Protein AF-A0A2H0A0B7-F1 (afdb_monomer_lite)

Structure (mmCIF, N/CA/C/O backbone):
data_AF-A0A2H0A0B7-F1
#
_entry.id   AF-A0A2H0A0B7-F1
#
loop_
_atom_site.group_PDB
_atom_site.id
_atom_site.type_symbol
_atom_site.label_atom_id
_atom_site.label_alt_id
_atom_site.label_comp_id
_atom_site.label_asym_id
_atom_site.label_entity_id
_atom_site.label_seq_id
_atom_site.pdbx_PDB_ins_code
_atom_site.Cartn_x
_atom_site.Cartn_y
_atom_site.Cartn_z
_atom_site.occupancy
_atom_site.B_iso_or_equiv
_atom_site.auth_seq_id
_atom_site.auth_comp_id
_atom_site.auth_asym_id
_atom_site.auth_atom_id
_atom_site.pdbx_PDB_model_num
ATOM 1 N N . MET A 1 1 ? -9.896 14.743 -15.923 1.00 32.69 1 MET A N 1
ATOM 2 C CA . MET A 1 1 ? -10.606 13.521 -16.354 1.00 32.69 1 MET A CA 1
ATOM 3 C C . MET A 1 1 ? -9.892 12.338 -15.720 1.00 32.69 1 MET A C 1
ATOM 5 O O . MET A 1 1 ? -8.810 11.994 -16.168 1.00 32.69 1 MET A O 1
ATOM 9 N N . VAL A 1 2 ? -10.407 11.802 -14.613 1.00 35.50 2 VAL A N 1
ATOM 10 C CA . VAL A 1 2 ? -9.835 10.603 -13.978 1.00 35.50 2 VAL A CA 1
ATOM 11 C C . VAL A 1 2 ? -10.457 9.390 -14.656 1.00 35.50 2 VAL A C 1
ATOM 13 O O . VAL A 1 2 ? -11.633 9.098 -14.469 1.00 35.50 2 VAL A O 1
ATOM 16 N N . THR A 1 3 ? -9.687 8.739 -15.523 1.00 40.06 3 THR A N 1
ATOM 17 C CA . THR A 1 3 ? -10.040 7.463 -16.145 1.00 40.06 3 THR A CA 1
ATOM 18 C C . THR A 1 3 ? -10.266 6.422 -15.056 1.00 40.06 3 THR A C 1
ATOM 20 O O . THR A 1 3 ? -9.326 6.021 -14.372 1.00 40.06 3 THR A O 1
ATOM 23 N N . GLN A 1 4 ? -11.513 5.978 -14.905 1.00 42.06 4 GLN A N 1
ATOM 24 C CA . GLN A 1 4 ? -11.879 4.809 -14.115 1.00 42.06 4 GLN A CA 1
ATOM 25 C C . GLN A 1 4 ? -11.376 3.565 -14.859 1.00 42.06 4 GLN A C 1
ATOM 27 O O . GLN A 1 4 ? -12.110 2.907 -15.592 1.00 42.06 4 GLN A O 1
ATOM 32 N N . ALA A 1 5 ? -10.075 3.304 -14.746 1.00 43.97 5 ALA A N 1
ATOM 33 C CA . ALA A 1 5 ? -9.467 2.088 -15.247 1.00 43.97 5 ALA A CA 1
ATOM 34 C C . ALA A 1 5 ? -9.954 0.933 -14.369 1.00 43.97 5 ALA A C 1
ATOM 36 O O . ALA A 1 5 ? -9.848 0.994 -13.143 1.00 43.97 5 ALA A O 1
ATOM 37 N N . ASN A 1 6 ? -10.493 -0.114 -15.000 1.00 49.91 6 ASN A N 1
ATOM 38 C CA . ASN A 1 6 ? -10.578 -1.444 -14.400 1.00 49.91 6 ASN A CA 1
ATOM 39 C C . ASN A 1 6 ? -9.260 -1.673 -13.644 1.00 49.91 6 ASN A C 1
ATOM 41 O O . ASN A 1 6 ? -8.228 -1.458 -14.289 1.00 49.91 6 ASN A O 1
ATOM 45 N N . PRO A 1 7 ? -9.245 -1.962 -12.326 1.00 56.09 7 PRO A N 1
ATOM 46 C CA . PRO A 1 7 ? -8.002 -1.989 -11.576 1.00 56.09 7 PRO A CA 1
ATOM 47 C C . PRO A 1 7 ? -7.132 -3.069 -12.200 1.00 56.09 7 PRO A C 1
ATOM 49 O O . PRO A 1 7 ? -7.338 -4.267 -12.007 1.00 56.09 7 PRO A O 1
ATOM 52 N N . GLY A 1 8 ? -6.201 -2.625 -13.040 1.00 66.62 8 GLY A N 1
ATOM 53 C CA . GLY A 1 8 ? -5.173 -3.475 -13.576 1.00 66.62 8 GLY A CA 1
ATOM 54 C C . GLY A 1 8 ? -4.372 -4.016 -12.405 1.00 66.62 8 GLY A C 1
ATOM 55 O O . GLY A 1 8 ? -4.541 -3.644 -11.244 1.00 66.62 8 GLY A O 1
ATOM 56 N N . TRP A 1 9 ? -3.428 -4.879 -12.710 1.00 81.69 9 TRP A N 1
ATOM 57 C CA . TRP A 1 9 ? -2.579 -5.466 -11.684 1.00 81.69 9 TRP A CA 1
ATOM 58 C C . TRP A 1 9 ? -1.650 -4.458 -11.015 1.00 81.69 9 TRP A C 1
ATOM 60 O O . TRP A 1 9 ? -0.943 -4.807 -10.085 1.00 81.69 9 TRP A O 1
ATOM 70 N N . VAL A 1 10 ? -1.655 -3.206 -11.471 1.00 86.31 10 VAL A N 1
ATOM 71 C CA . VAL A 1 10 ? -0.978 -2.083 -10.838 1.00 86.31 10 VAL A CA 1
ATOM 72 C C . VAL A 1 10 ? 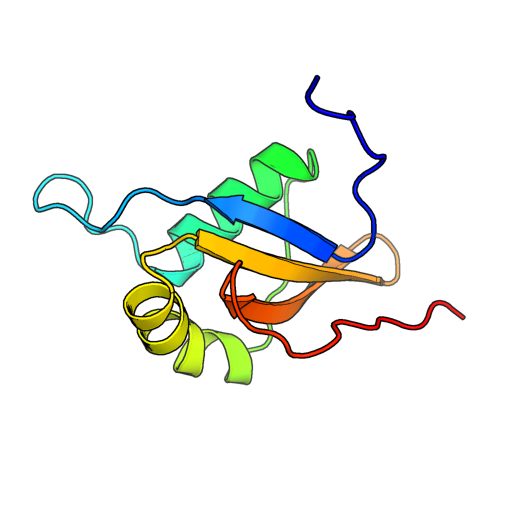-2.040 -1.110 -10.335 1.00 86.31 10 VAL A C 1
ATOM 74 O O . VAL A 1 10 ? -2.709 -0.441 -11.121 1.00 86.31 10 VAL A O 1
ATOM 77 N N . VAL A 1 11 ? -2.187 -1.036 -9.016 1.00 87.00 11 VAL A N 1
ATOM 78 C CA . VAL A 1 11 ? -3.181 -0.218 -8.324 1.00 87.00 11 VAL A CA 1
ATOM 79 C C . VAL A 1 11 ? -2.481 0.983 -7.686 1.00 87.00 11 VAL A C 1
ATOM 81 O O . VAL A 1 11 ? -1.648 0.794 -6.797 1.00 87.00 11 VAL A O 1
ATOM 84 N N . PRO A 1 12 ? -2.771 2.222 -8.113 1.00 87.81 12 PRO A N 1
ATOM 85 C CA . PRO A 1 12 ? -2.292 3.404 -7.411 1.00 87.81 12 PRO A CA 1
ATOM 86 C C . PRO A 1 12 ? -3.006 3.529 -6.060 1.00 87.81 12 PRO A C 1
ATOM 88 O O . PRO A 1 12 ? -4.233 3.486 -5.996 1.00 87.81 12 PRO A O 1
ATOM 91 N N . VAL A 1 13 ? -2.241 3.706 -4.986 1.00 89.38 13 VA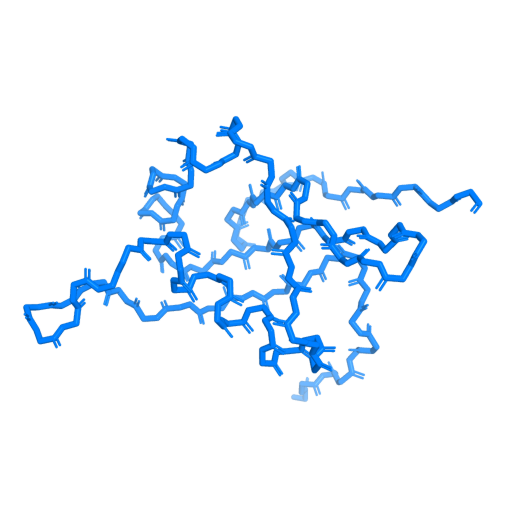L A N 1
ATOM 92 C CA . VAL A 1 13 ? -2.753 3.861 -3.622 1.00 89.38 13 VAL A CA 1
ATOM 93 C C . VAL A 1 13 ? -2.086 5.063 -2.968 1.00 89.38 13 VAL A C 1
ATOM 95 O O . VAL A 1 13 ? -0.860 5.186 -2.947 1.00 89.38 13 VAL A O 1
ATOM 98 N N . SER A 1 14 ? -2.906 5.946 -2.406 1.00 89.88 14 SER A N 1
ATOM 99 C CA . SER A 1 14 ? -2.455 7.014 -1.521 1.00 89.88 14 SER A CA 1
ATOM 100 C C . SER A 1 14 ? -3.006 6.741 -0.132 1.00 89.88 14 SER A C 1
ATOM 102 O O . SER A 1 14 ? -4.213 6.565 0.032 1.00 89.88 14 SER A O 1
ATOM 104 N N . VAL A 1 15 ? -2.114 6.666 0.852 1.00 87.12 15 VAL A N 1
ATOM 105 C CA . VAL A 1 15 ? -2.489 6.520 2.258 1.00 87.12 15 VAL A CA 1
ATOM 106 C C . VAL A 1 15 ? -2.080 7.767 3.038 1.00 87.12 15 VAL A C 1
ATOM 108 O O . VAL A 1 15 ? -1.058 8.374 2.721 1.00 87.12 15 VAL A O 1
ATOM 111 N N . PRO A 1 16 ? -2.862 8.190 4.044 1.00 83.56 16 PRO A N 1
ATOM 112 C CA . PRO A 1 16 ? -2.469 9.318 4.874 1.00 83.56 16 PRO A CA 1
ATOM 113 C C . PRO A 1 16 ? -1.202 8.972 5.673 1.00 83.56 16 PRO A C 1
ATOM 115 O O . PRO A 1 16 ? -1.054 7.822 6.095 1.00 83.56 16 PRO A O 1
ATOM 118 N N . PRO A 1 17 ? -0.290 9.933 5.897 1.00 81.06 17 PRO A N 1
ATOM 119 C CA . PRO A 1 17 ? 0.872 9.703 6.745 1.00 81.06 17 PRO A CA 1
ATOM 120 C C . PRO A 1 17 ? 0.433 9.364 8.182 1.00 81.06 17 PRO A C 1
ATOM 122 O O . PRO A 1 17 ? -0.655 9.770 8.605 1.00 81.06 17 PRO A O 1
ATOM 125 N N . PRO A 1 18 ? 1.265 8.641 8.951 1.00 81.25 18 PRO A N 1
ATOM 126 C CA . PRO A 1 18 ? 0.986 8.356 10.349 1.00 81.25 18 PRO A CA 1
ATOM 127 C C . PRO A 1 18 ? 0.856 9.664 11.130 1.00 81.25 18 PRO A C 1
ATOM 129 O O . PRO A 1 18 ? 1.583 10.631 10.892 1.00 81.25 18 PRO A O 1
ATOM 132 N N . SER A 1 19 ? -0.071 9.683 12.080 1.00 79.12 19 SER A N 1
ATOM 133 C CA . SER A 1 19 ? -0.282 10.815 12.982 1.00 79.12 19 SER A CA 1
ATOM 134 C C . SER A 1 19 ? -0.391 10.309 14.417 1.00 79.12 19 SER A C 1
ATOM 136 O O . SER A 1 19 ? -0.657 9.132 14.638 1.00 79.12 19 SER A O 1
ATOM 138 N N . LEU A 1 20 ? -0.221 11.186 15.411 1.00 75.69 20 LEU A N 1
ATOM 139 C CA . LEU A 1 20 ? -0.378 10.801 16.823 1.00 75.69 20 LEU A CA 1
ATOM 140 C C . LEU A 1 20 ? -1.763 10.198 17.125 1.00 75.69 20 LEU A C 1
ATOM 142 O O . LEU A 1 20 ? -1.875 9.333 17.986 1.00 75.69 20 LEU A O 1
ATOM 146 N N . ASN A 1 21 ? -2.795 10.619 16.387 1.00 76.19 21 ASN A N 1
ATOM 147 C CA . ASN A 1 21 ? -4.164 10.116 16.527 1.00 76.19 21 ASN A CA 1
ATOM 148 C C . ASN A 1 21 ? -4.422 8.820 15.743 1.00 76.19 21 ASN A C 1
ATOM 150 O O . ASN A 1 21 ? -5.466 8.201 15.923 1.00 76.19 21 ASN A O 1
ATOM 154 N N . ASP A 1 22 ? -3.502 8.417 14.867 1.00 72.62 22 ASP A N 1
ATOM 155 C CA . ASP A 1 22 ? -3.628 7.219 14.045 1.00 72.62 22 ASP A CA 1
ATOM 156 C C . ASP A 1 22 ? -2.247 6.577 13.845 1.00 72.62 22 ASP A C 1
ATOM 158 O O . ASP A 1 22 ? -1.536 6.844 12.870 1.00 72.62 22 ASP A O 1
ATOM 162 N N . ASN A 1 23 ? -1.893 5.713 14.800 1.00 72.38 23 ASN A N 1
ATOM 163 C CA . ASN A 1 23 ? -0.666 4.916 14.815 1.00 72.38 23 ASN A CA 1
ATOM 164 C C . ASN A 1 23 ? -0.857 3.530 14.167 1.00 72.38 23 ASN A C 1
ATOM 166 O O . ASN A 1 23 ? -0.165 2.570 14.508 1.00 72.38 23 ASN A O 1
ATOM 170 N N . THR A 1 24 ? -1.832 3.389 13.263 1.00 81.69 24 THR A N 1
ATOM 171 C CA . THR A 1 24 ? -2.014 2.147 12.502 1.00 81.69 24 THR A CA 1
ATOM 172 C C . THR A 1 24 ? -0.728 1.815 11.753 1.00 81.69 24 THR A C 1
ATOM 174 O O . THR A 1 24 ? -0.147 2.697 11.108 1.00 81.69 24 THR A O 1
ATOM 177 N N . ALA A 1 25 ? -0.298 0.552 11.828 1.00 84.00 25 ALA A N 1
ATOM 178 C CA . ALA A 1 25 ? 0.909 0.086 11.163 1.00 84.00 25 ALA A CA 1
ATOM 179 C C . ALA A 1 25 ? 0.869 0.405 9.661 1.00 84.00 25 ALA A C 1
ATOM 181 O O . ALA A 1 25 ? -0.173 0.307 9.009 1.00 84.00 25 ALA A O 1
ATOM 182 N N . ASP A 1 26 ? 2.02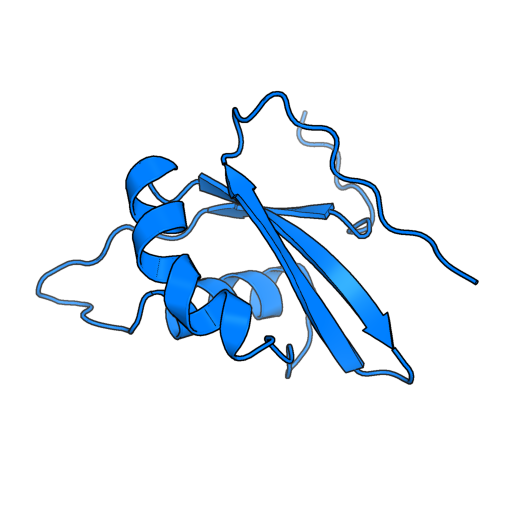9 0.752 9.100 1.00 84.69 26 ASP A N 1
ATOM 183 C CA . ASP A 1 26 ? 2.161 1.151 7.693 1.00 84.69 26 ASP A CA 1
ATOM 184 C C . ASP A 1 26 ? 1.567 0.099 6.729 1.00 84.69 26 ASP A C 1
ATOM 186 O O . ASP A 1 26 ? 0.914 0.439 5.740 1.00 84.69 26 ASP A O 1
ATOM 190 N N . ALA A 1 27 ? 1.733 -1.189 7.054 1.00 83.88 27 ALA A N 1
ATOM 191 C CA . ALA A 1 27 ? 1.171 -2.303 6.295 1.00 83.88 27 ALA A CA 1
ATOM 192 C C . ALA A 1 27 ? -0.364 -2.374 6.375 1.00 83.88 27 ALA A C 1
ATOM 194 O O . ALA A 1 27 ? -1.017 -2.464 5.337 1.00 83.88 27 ALA A O 1
ATOM 195 N N . ASP A 1 28 ? -0.949 -2.288 7.573 1.00 87.19 28 ASP A N 1
ATOM 196 C CA . ASP A 1 28 ? -2.407 -2.317 7.765 1.00 87.19 28 ASP A CA 1
ATOM 197 C C . ASP A 1 28 ? -3.097 -1.144 7.066 1.00 87.19 28 ASP A C 1
ATOM 199 O O . ASP A 1 28 ? -4.164 -1.298 6.460 1.00 87.19 28 ASP A O 1
ATOM 203 N N . ARG A 1 29 ? -2.451 0.027 7.076 1.00 88.44 29 ARG A N 1
ATOM 204 C CA . ARG A 1 29 ? -2.928 1.218 6.373 1.00 88.44 29 ARG A CA 1
ATOM 205 C C . ARG A 1 29 ? -2.973 0.993 4.861 1.00 88.44 29 ARG A C 1
ATOM 207 O O . ARG A 1 29 ? -3.984 1.287 4.221 1.00 88.44 29 ARG A O 1
ATOM 214 N N . LEU A 1 30 ? -1.904 0.431 4.292 1.00 88.69 30 LEU A N 1
ATOM 215 C CA . LEU A 1 30 ? -1.840 0.105 2.867 1.00 88.69 30 LEU A CA 1
ATOM 216 C C . LEU A 1 30 ? -2.871 -0.958 2.475 1.00 88.69 30 LEU A C 1
ATOM 218 O O . LEU A 1 30 ? -3.574 -0.798 1.477 1.00 88.69 30 LEU A O 1
ATOM 222 N N . ILE A 1 31 ? -2.985 -2.022 3.273 1.00 88.62 31 ILE A N 1
ATOM 223 C CA . ILE A 1 31 ? -3.944 -3.109 3.056 1.00 88.62 31 ILE A CA 1
ATOM 224 C C . ILE A 1 31 ? -5.372 -2.557 3.066 1.00 88.62 31 ILE A C 1
ATOM 226 O O . ILE A 1 31 ? -6.160 -2.888 2.184 1.00 88.62 31 ILE A O 1
ATOM 230 N N . SER A 1 32 ? -5.703 -1.674 4.007 1.00 87.81 32 SER A N 1
ATOM 231 C CA . SER A 1 32 ? -7.030 -1.053 4.094 1.00 87.81 32 SER A CA 1
ATOM 232 C C . SER A 1 32 ? -7.352 -0.190 2.866 1.00 87.81 32 SER A C 1
ATOM 234 O O . SER A 1 32 ? -8.457 -0.268 2.318 1.00 87.81 32 SER A O 1
ATOM 236 N N . GLY A 1 33 ? -6.371 0.574 2.370 1.00 87.88 33 GLY A N 1
ATOM 237 C CA . GLY A 1 33 ? -6.496 1.318 1.113 1.00 87.88 33 GLY A CA 1
ATOM 238 C C . GLY A 1 33 ? -6.728 0.400 -0.093 1.00 87.88 33 GLY A C 1
ATOM 239 O O . GLY A 1 33 ? -7.640 0.631 -0.888 1.00 87.88 33 GLY A O 1
ATOM 240 N N . LEU A 1 34 ? -5.968 -0.693 -0.189 1.00 88.12 34 LEU A N 1
ATOM 241 C CA . LEU A 1 34 ? -6.115 -1.686 -1.256 1.00 88.12 34 LEU A CA 1
ATOM 242 C C . LEU A 1 34 ? -7.469 -2.391 -1.228 1.00 88.12 34 LEU A C 1
ATOM 244 O O . LEU A 1 34 ? -8.102 -2.511 -2.275 1.00 88.12 34 LEU A O 1
ATOM 248 N N . LYS A 1 35 ? -7.940 -2.818 -0.052 1.00 88.31 35 LYS A N 1
ATOM 249 C CA . LYS A 1 35 ? -9.264 -3.438 0.120 1.00 88.31 35 LYS A CA 1
ATOM 250 C C . LYS A 1 35 ? -10.381 -2.526 -0.382 1.00 88.31 35 LYS A C 1
ATOM 252 O O . LYS A 1 35 ? -11.281 -2.984 -1.083 1.00 88.31 35 LYS A O 1
ATOM 257 N N . SER A 1 36 ? -10.272 -1.230 -0.087 1.00 86.44 36 SER A N 1
ATOM 258 C CA . SER A 1 36 ? -11.247 -0.215 -0.498 1.00 86.44 36 SER A CA 1
ATOM 259 C C . SER A 1 36 ? -11.288 -0.032 -2.020 1.00 86.44 36 SER A C 1
ATOM 261 O O . SER A 1 36 ? -12.366 0.082 -2.600 1.00 86.44 36 SER A O 1
ATOM 263 N N . ILE A 1 37 ? -10.126 -0.051 -2.683 1.00 86.25 37 ILE A N 1
ATOM 264 C CA . ILE A 1 37 ? -10.021 0.118 -4.143 1.00 86.25 37 ILE A CA 1
ATOM 265 C C . ILE A 1 37 ? -10.413 -1.162 -4.892 1.00 86.25 37 ILE A C 1
ATOM 267 O O . ILE A 1 37 ? -11.163 -1.108 -5.866 1.00 86.25 37 ILE A O 1
ATOM 271 N N . LEU A 1 38 ? -9.929 -2.321 -4.436 1.00 82.56 38 LEU A N 1
ATOM 272 C CA . LEU A 1 38 ? -10.190 -3.621 -5.059 1.00 82.56 38 L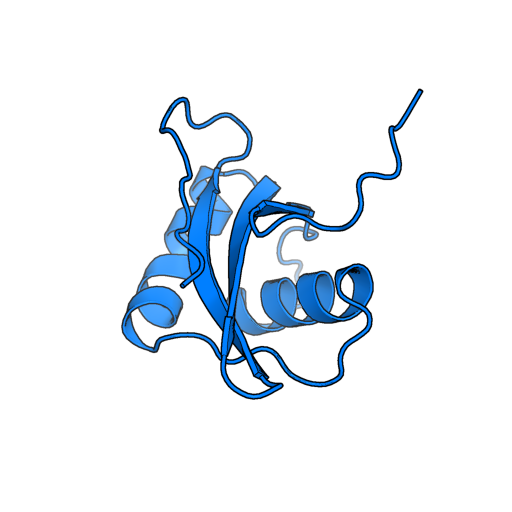EU A CA 1
ATOM 273 C C . LEU A 1 38 ? -11.586 -4.175 -4.735 1.00 82.56 38 LEU A C 1
ATOM 275 O O . LEU A 1 38 ? -12.004 -5.134 -5.383 1.00 82.56 38 LEU A O 1
ATOM 279 N N . LYS A 1 39 ? -12.302 -3.579 -3.769 1.00 82.69 39 LYS A N 1
ATOM 280 C CA . LYS A 1 39 ? -13.600 -4.041 -3.240 1.00 82.69 39 LYS A CA 1
ATOM 281 C C . LYS A 1 39 ? -13.552 -5.499 -2.774 1.00 82.69 39 LYS A C 1
ATOM 283 O O . LYS A 1 39 ? -14.382 -6.314 -3.169 1.00 82.69 39 LYS A O 1
ATOM 288 N N . MET A 1 40 ? -12.543 -5.828 -1.970 1.00 81.56 40 MET A N 1
ATOM 289 C CA . MET A 1 40 ? -12.283 -7.187 -1.486 1.00 81.56 40 MET A CA 1
ATOM 290 C C . MET A 1 40 ? -11.991 -7.191 0.011 1.00 81.56 40 MET A C 1
ATOM 292 O O . MET A 1 40 ? -11.366 -6.266 0.525 1.00 81.56 40 MET A O 1
ATOM 296 N N . ASP A 1 41 ? -12.371 -8.271 0.692 1.00 78.69 41 ASP A N 1
ATOM 297 C CA . ASP A 1 41 ? -12.196 -8.404 2.144 1.00 78.69 41 ASP A CA 1
ATOM 298 C C . ASP A 1 41 ? -10.760 -8.730 2.569 1.00 78.69 41 ASP A C 1
ATOM 300 O O . ASP A 1 41 ? -10.351 -8.423 3.694 1.00 78.69 41 ASP A O 1
ATOM 304 N N . ALA A 1 42 ? -9.969 -9.339 1.680 1.00 79.69 42 ALA A N 1
ATOM 305 C CA . ALA A 1 42 ? -8.629 -9.822 1.990 1.00 79.69 42 ALA A CA 1
ATOM 306 C C . ALA A 1 42 ? -7.633 -9.567 0.851 1.00 79.69 42 ALA A C 1
ATOM 308 O O . ALA A 1 42 ? -7.920 -9.807 -0.324 1.00 79.69 42 ALA A O 1
ATOM 309 N N . VAL A 1 43 ? -6.441 -9.111 1.241 1.00 86.50 43 VAL A N 1
ATOM 310 C CA . VAL A 1 43 ? -5.249 -9.014 0.398 1.00 86.50 43 VAL A CA 1
ATOM 311 C C . VAL A 1 43 ? -4.111 -9.649 1.190 1.00 86.50 43 VAL A C 1
ATOM 313 O O . VAL A 1 43 ? -3.776 -9.170 2.271 1.00 86.50 43 VAL A O 1
ATOM 316 N N . ASP A 1 44 ? -3.550 -10.732 0.664 1.00 87.81 44 ASP A N 1
ATOM 317 C CA . ASP A 1 44 ? -2.385 -11.402 1.229 1.00 87.81 44 ASP A CA 1
ATOM 318 C C . ASP A 1 44 ? -1.126 -10.604 0.861 1.00 87.81 44 ASP A C 1
ATOM 320 O O . ASP A 1 44 ? -0.963 -10.165 -0.280 1.00 87.81 44 ASP A O 1
ATOM 324 N N . VAL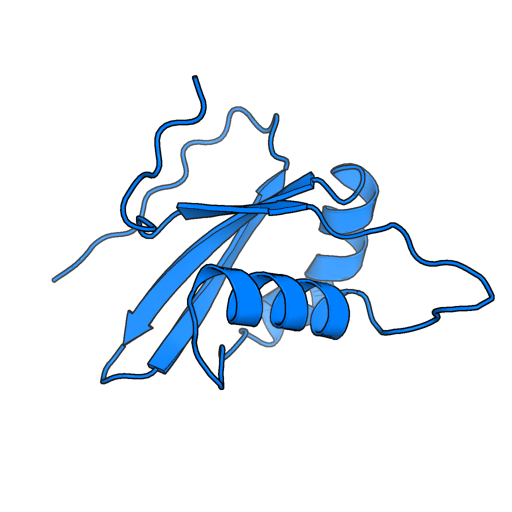 A 1 45 ? -0.218 -10.414 1.815 1.00 86.75 45 VAL A N 1
ATOM 325 C CA . VAL A 1 45 ? 1.042 -9.686 1.605 1.00 86.75 45 VAL A CA 1
ATOM 326 C C . VAL A 1 45 ? 2.204 -10.600 1.966 1.00 86.75 45 VAL A C 1
ATOM 328 O O . VAL A 1 45 ? 2.187 -11.239 3.017 1.00 86.75 45 VAL A O 1
ATOM 331 N N . ASP A 1 46 ? 3.217 -10.663 1.102 1.00 83.38 46 ASP A N 1
ATOM 332 C CA . ASP A 1 46 ? 4.437 -11.421 1.389 1.00 83.38 46 ASP A CA 1
ATOM 333 C C . ASP A 1 46 ? 5.173 -10.834 2.611 1.00 83.38 46 ASP A C 1
ATOM 335 O O . ASP A 1 46 ? 5.342 -9.616 2.734 1.00 83.38 46 ASP A O 1
ATOM 339 N N . LEU A 1 47 ? 5.647 -11.696 3.515 1.00 80.50 47 LEU A N 1
ATOM 340 C CA . LEU A 1 47 ? 6.372 -11.292 4.721 1.00 80.50 47 LEU A CA 1
ATOM 341 C C . LEU A 1 47 ? 7.656 -10.506 4.412 1.00 80.50 47 LEU A C 1
ATOM 343 O O . LEU A 1 47 ? 8.024 -9.607 5.170 1.00 80.50 47 LEU A O 1
ATOM 347 N N . ALA A 1 48 ? 8.346 -10.821 3.315 1.00 83.69 48 ALA A N 1
ATOM 348 C CA . ALA A 1 48 ? 9.514 -10.067 2.877 1.00 83.69 48 ALA A CA 1
ATOM 349 C C . ALA A 1 48 ? 9.135 -8.623 2.518 1.00 83.69 48 ALA A C 1
ATOM 351 O O . ALA A 1 48 ? 9.837 -7.688 2.907 1.00 83.69 48 ALA A O 1
ATOM 352 N N . LEU A 1 49 ? 7.985 -8.437 1.861 1.00 85.81 49 LEU A N 1
ATOM 353 C CA . LEU A 1 49 ? 7.468 -7.120 1.506 1.00 85.81 49 LEU A CA 1
ATOM 354 C C . LEU A 1 49 ? 7.034 -6.343 2.755 1.00 85.81 49 LEU A C 1
ATOM 356 O O . LEU A 1 49 ? 7.393 -5.174 2.887 1.00 85.81 49 LEU A O 1
ATOM 360 N N . LEU A 1 50 ? 6.363 -6.998 3.714 1.00 86.94 50 LEU A N 1
ATOM 361 C CA . LEU A 1 50 ? 5.971 -6.387 4.995 1.00 86.94 50 LEU A CA 1
ATOM 362 C C . LEU A 1 50 ? 7.152 -5.727 5.723 1.00 86.94 50 LEU A C 1
ATOM 364 O O . LEU A 1 50 ? 6.995 -4.649 6.292 1.00 86.94 50 LEU A O 1
ATOM 368 N N . LYS A 1 51 ? 8.347 -6.330 5.666 1.00 86.50 51 LYS A N 1
ATOM 369 C CA . LYS A 1 51 ? 9.560 -5.778 6.294 1.00 86.50 51 LYS A CA 1
ATOM 370 C C . LYS A 1 51 ? 10.078 -4.515 5.602 1.00 86.50 51 LYS A C 1
ATOM 372 O O . LYS A 1 51 ? 10.659 -3.658 6.262 1.00 86.50 51 LYS A O 1
ATOM 377 N N . THR A 1 52 ? 9.884 -4.388 4.290 1.00 88.00 52 THR A N 1
ATOM 378 C CA . THR A 1 52 ? 10.382 -3.248 3.501 1.00 88.00 52 THR A CA 1
ATOM 379 C C . THR A 1 52 ? 9.350 -2.133 3.322 1.00 88.00 52 THR A C 1
ATOM 381 O O . THR A 1 52 ? 9.724 -1.002 3.008 1.00 88.00 52 THR A O 1
ATOM 384 N N . LEU A 1 53 ? 8.062 -2.430 3.535 1.00 87.44 53 LEU A N 1
ATOM 385 C CA . LEU A 1 53 ? 6.942 -1.504 3.337 1.00 87.44 53 LEU A CA 1
ATOM 386 C C . LEU A 1 53 ? 7.097 -0.164 4.072 1.00 87.44 53 LEU A C 1
ATOM 388 O O . LEU A 1 53 ? 6.946 0.863 3.410 1.00 87.44 53 LEU A O 1
ATOM 392 N N . PRO A 1 54 ? 7.428 -0.118 5.381 1.00 86.81 54 PRO A N 1
ATOM 393 C CA . PRO A 1 54 ? 7.530 1.151 6.105 1.00 86.81 54 PRO A CA 1
ATOM 394 C C . PRO A 1 54 ? 8.546 2.112 5.480 1.00 86.81 54 PRO A C 1
ATOM 396 O O . PRO A 1 54 ? 8.292 3.307 5.352 1.00 86.81 54 PRO A O 1
ATOM 399 N N . GLY A 1 55 ? 9.701 1.586 5.057 1.00 87.25 55 GLY A N 1
ATOM 400 C CA . GLY A 1 55 ? 10.741 2.376 4.399 1.00 87.25 55 GLY A CA 1
ATOM 401 C C . GLY A 1 55 ? 10.285 2.896 3.038 1.00 87.25 55 GLY A C 1
ATOM 402 O O . GLY A 1 55 ? 10.380 4.091 2.771 1.00 87.25 55 GLY A O 1
ATOM 403 N N . GLN A 1 56 ? 9.717 2.018 2.206 1.00 88.25 56 GLN A N 1
ATOM 404 C CA . GLN A 1 56 ? 9.234 2.384 0.872 1.00 88.25 56 GLN A CA 1
ATOM 405 C C . GLN A 1 56 ? 8.107 3.422 0.921 1.00 88.25 56 GLN A C 1
ATOM 407 O O . GLN A 1 56 ? 8.124 4.376 0.146 1.00 88.25 56 GLN A O 1
ATOM 412 N N . LEU A 1 57 ? 7.157 3.272 1.849 1.00 87.94 57 LEU A N 1
ATOM 413 C CA . LEU A 1 57 ? 6.056 4.219 2.028 1.00 87.94 57 LEU A CA 1
ATOM 414 C C . LEU A 1 57 ? 6.566 5.599 2.445 1.00 87.94 57 LEU A C 1
ATOM 416 O O . LEU A 1 57 ? 6.142 6.597 1.865 1.00 87.94 57 LEU A O 1
ATOM 420 N N . ARG A 1 58 ? 7.521 5.661 3.381 1.00 87.69 58 ARG A N 1
ATOM 421 C CA . ARG A 1 58 ? 8.137 6.925 3.810 1.00 87.69 58 ARG A CA 1
ATOM 422 C C . ARG A 1 58 ? 8.876 7.619 2.670 1.00 87.69 58 ARG A C 1
ATOM 424 O O . ARG A 1 58 ? 8.638 8.798 2.437 1.00 87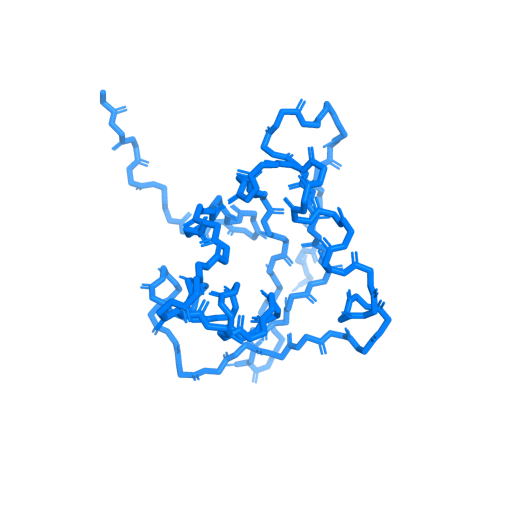.69 58 ARG A O 1
ATOM 431 N N . THR A 1 59 ? 9.717 6.901 1.925 1.00 88.81 59 THR A N 1
ATOM 432 C CA . THR A 1 59 ? 10.453 7.471 0.780 1.00 88.81 59 THR A CA 1
ATOM 433 C C . THR A 1 59 ? 9.518 7.941 -0.336 1.00 88.81 59 THR A C 1
ATOM 435 O O . THR A 1 59 ? 9.813 8.917 -1.020 1.00 88.81 59 THR A O 1
ATOM 438 N N . ALA A 1 60 ? 8.376 7.277 -0.509 1.00 87.38 60 ALA A N 1
ATOM 439 C CA . ALA A 1 60 ? 7.383 7.620 -1.519 1.00 87.38 60 ALA A CA 1
ATOM 440 C C . ALA A 1 60 ? 6.345 8.662 -1.056 1.00 87.38 60 ALA A C 1
ATOM 442 O O . ALA A 1 60 ? 5.356 8.872 -1.760 1.00 87.38 60 ALA A O 1
ATOM 443 N N . ASN A 1 61 ? 6.514 9.289 0.117 1.00 88.31 61 ASN A N 1
ATOM 444 C CA . ASN A 1 61 ? 5.521 10.191 0.718 1.00 88.31 61 ASN A CA 1
ATOM 445 C C . ASN A 1 61 ? 4.106 9.584 0.749 1.00 88.31 61 ASN A C 1
ATOM 447 O O . ASN A 1 61 ? 3.118 10.268 0.485 1.00 88.31 61 ASN A O 1
ATOM 451 N N . TYR A 1 62 ? 4.023 8.281 1.031 1.00 88.00 62 TYR A N 1
ATOM 452 C CA . TYR A 1 62 ? 2.780 7.513 1.117 1.00 88.00 62 TYR A CA 1
ATOM 453 C C . TYR A 1 62 ? 1.931 7.513 -0.172 1.00 88.00 62 TYR A C 1
ATOM 455 O O . TYR A 1 62 ? 0.732 7.226 -0.145 1.00 88.00 62 TYR A O 1
ATOM 463 N N . GLN A 1 63 ? 2.561 7.792 -1.318 1.00 89.69 63 GLN A N 1
ATOM 464 C CA . GLN A 1 63 ? 1.971 7.698 -2.651 1.00 89.69 63 GLN A CA 1
ATOM 465 C C . GLN A 1 63 ? 2.667 6.595 -3.442 1.00 89.69 63 GLN A C 1
ATOM 467 O O . GLN A 1 63 ? 3.781 6.764 -3.946 1.00 89.69 63 GLN A O 1
ATOM 472 N N . VAL A 1 64 ? 2.008 5.446 -3.560 1.00 90.69 64 VAL A N 1
ATOM 473 C CA . VAL A 1 64 ? 2.611 4.237 -4.122 1.00 90.69 64 VAL A CA 1
ATOM 474 C C . VAL A 1 64 ? 1.752 3.605 -5.208 1.00 90.69 64 VAL A C 1
ATOM 476 O O . VAL A 1 64 ? 0.548 3.816 -5.303 1.00 90.69 64 VAL A O 1
ATOM 479 N N . ARG A 1 65 ? 2.396 2.798 -6.044 1.00 90.25 65 ARG A N 1
ATOM 480 C CA . ARG A 1 65 ? 1.770 1.848 -6.955 1.00 90.25 65 ARG A CA 1
ATOM 481 C C . ARG A 1 65 ? 1.990 0.456 -6.392 1.00 90.25 65 ARG A C 1
ATOM 483 O O . ARG A 1 65 ? 3.125 0.038 -6.163 1.00 90.25 65 ARG A O 1
ATOM 490 N N . CYS A 1 66 ? 0.893 -0.241 -6.168 1.00 89.06 66 CYS A N 1
ATOM 491 C CA . CYS A 1 66 ? 0.859 -1.595 -5.656 1.00 89.06 66 CYS A CA 1
ATOM 492 C C . CYS A 1 66 ? 0.672 -2.564 -6.811 1.00 89.06 66 CYS A C 1
ATOM 494 O O . CYS A 1 66 ? -0.264 -2.420 -7.591 1.00 89.06 66 CYS A O 1
ATOM 496 N N . VAL A 1 67 ? 1.544 -3.560 -6.913 1.00 87.69 67 VAL A N 1
ATOM 497 C CA . VAL A 1 67 ? 1.383 -4.649 -7.871 1.00 87.69 67 VAL A CA 1
ATOM 498 C C . VAL A 1 67 ? 0.608 -5.768 -7.189 1.00 87.69 67 VAL A C 1
ATOM 500 O O . VAL A 1 67 ? 1.110 -6.420 -6.272 1.00 87.69 67 VAL A O 1
ATOM 503 N N . CYS A 1 68 ? -0.632 -5.955 -7.617 1.00 86.62 68 CYS A N 1
ATOM 504 C CA . CYS A 1 68 ? -1.571 -6.926 -7.092 1.00 86.62 68 CYS A CA 1
ATOM 505 C C . CYS A 1 68 ? -1.811 -8.027 -8.127 1.00 86.62 68 CYS A C 1
ATOM 507 O O . CYS A 1 68 ? -2.157 -7.754 -9.274 1.00 86.62 68 CYS A O 1
ATOM 509 N N . PHE A 1 69 ? -1.672 -9.278 -7.703 1.00 84.56 69 PHE A N 1
ATOM 510 C CA . PHE A 1 69 ? -1.937 -10.459 -8.519 1.00 84.56 69 PHE A CA 1
ATOM 511 C C . PHE A 1 69 ? -3.113 -11.241 -7.936 1.00 84.56 69 PHE A C 1
ATOM 513 O O . PHE A 1 69 ? -3.201 -11.412 -6.720 1.00 84.56 69 PHE A O 1
ATOM 520 N N . LYS A 1 70 ? -4.014 -11.730 -8.791 1.00 82.00 70 LYS A N 1
ATOM 521 C CA . LYS A 1 70 ? -5.145 -12.560 -8.364 1.00 82.00 70 LYS A CA 1
ATOM 522 C C . LYS A 1 70 ? -4.802 -14.035 -8.559 1.00 82.00 70 LYS A C 1
ATOM 524 O O . LYS A 1 70 ? -4.763 -14.515 -9.684 1.00 82.00 70 LYS A O 1
ATOM 529 N N . ASP A 1 71 ? -4.615 -14.753 -7.458 1.00 79.62 71 ASP A N 1
ATOM 530 C CA . ASP A 1 71 ? -4.315 -16.185 -7.426 1.00 79.62 71 ASP A CA 1
ATOM 531 C C . ASP A 1 71 ? -5.479 -16.955 -6.794 1.00 79.62 71 ASP A C 1
ATOM 533 O O . ASP A 1 71 ? -5.802 -16.734 -5.628 1.00 79.62 71 ASP A O 1
ATOM 537 N N . ARG A 1 72 ? -6.133 -17.852 -7.545 1.00 77.88 72 ARG A N 1
ATOM 538 C CA . ARG A 1 72 ? -7.198 -18.751 -7.036 1.00 77.88 72 ARG A CA 1
ATOM 539 C C . ARG A 1 72 ? -8.277 -18.055 -6.178 1.00 77.88 72 ARG A C 1
ATOM 541 O O . ARG A 1 72 ? -8.765 -18.611 -5.199 1.00 77.88 72 ARG A O 1
ATOM 548 N N . GLY A 1 73 ? -8.642 -16.823 -6.540 1.00 78.06 73 GLY A N 1
ATOM 549 C CA . GLY A 1 73 ? -9.647 -16.022 -5.827 1.00 78.06 73 GLY A CA 1
ATOM 550 C C . GLY A 1 73 ? -9.109 -15.143 -4.693 1.00 78.06 73 GLY A C 1
ATOM 551 O O . GLY A 1 73 ? -9.876 -14.365 -4.136 1.00 78.06 73 GLY A O 1
ATOM 552 N N . ARG A 1 74 ? -7.808 -15.197 -4.392 1.00 81.62 74 ARG A N 1
ATOM 553 C CA . ARG A 1 74 ? -7.140 -14.330 -3.414 1.00 81.62 74 ARG A CA 1
ATOM 554 C C . ARG A 1 74 ? -6.285 -13.285 -4.112 1.00 81.62 74 ARG A C 1
ATOM 556 O O . ARG A 1 74 ? -5.608 -13.581 -5.094 1.00 81.62 74 ARG A O 1
ATOM 563 N N . TRP A 1 75 ? -6.298 -12.064 -3.595 1.00 86.31 75 TRP A N 1
ATOM 564 C CA . TRP A 1 75 ? -5.387 -11.021 -4.048 1.00 86.31 75 TRP A CA 1
ATOM 565 C C . TRP A 1 75 ? -4.092 -11.090 -3.259 1.00 86.31 75 TRP A C 1
ATOM 567 O O . TRP A 1 75 ? -4.123 -11.139 -2.035 1.00 86.31 75 TRP A O 1
ATOM 577 N N . LYS A 1 76 ? -2.966 -11.074 -3.965 1.00 88.62 76 LYS A N 1
ATOM 578 C CA . LYS A 1 76 ? -1.623 -11.033 -3.394 1.00 88.62 76 LYS A CA 1
ATOM 579 C C . LYS A 1 76 ? -0.954 -9.722 -3.774 1.00 88.62 76 LYS A C 1
ATOM 581 O O . LYS A 1 76 ? -0.872 -9.396 -4.959 1.00 88.62 76 LYS A O 1
ATOM 586 N N . LEU A 1 77 ? -0.468 -8.981 -2.787 1.00 88.81 77 LEU A N 1
ATOM 587 C CA . LEU A 1 77 ? 0.417 -7.843 -2.998 1.00 88.81 77 LEU A CA 1
ATOM 588 C C . LEU A 1 77 ? 1.845 -8.368 -3.166 1.00 88.81 77 LEU A C 1
ATOM 590 O O . LEU A 1 77 ? 2.448 -8.858 -2.212 1.00 88.81 77 LEU A O 1
ATOM 594 N N . VAL A 1 78 ? 2.369 -8.270 -4.385 1.00 87.56 78 VAL A N 1
ATOM 595 C CA . VAL A 1 78 ? 3.686 -8.817 -4.755 1.00 87.56 78 VAL A CA 1
ATOM 596 C C . VAL A 1 78 ? 4.751 -7.737 -4.928 1.00 87.56 78 VAL A C 1
ATOM 598 O O . VAL A 1 78 ? 5.938 -8.043 -4.989 1.00 87.56 78 VAL A O 1
ATOM 601 N N . GLY A 1 79 ? 4.356 -6.465 -4.981 1.00 87.44 79 GLY A N 1
ATOM 602 C CA . GLY A 1 79 ? 5.301 -5.363 -5.086 1.00 87.44 79 GLY A CA 1
ATOM 603 C C . GLY A 1 79 ? 4.687 -4.018 -4.741 1.00 87.44 79 GLY A C 1
ATOM 604 O O . GLY A 1 79 ? 3.488 -3.801 -4.907 1.00 87.44 79 GLY A O 1
ATOM 605 N N . VAL A 1 80 ? 5.533 -3.106 -4.274 1.00 88.88 80 VAL A N 1
ATOM 606 C CA . VAL A 1 80 ? 5.189 -1.709 -4.011 1.00 88.88 80 VAL A CA 1
ATOM 607 C C . VAL A 1 80 ? 6.309 -0.833 -4.550 1.00 88.88 80 VAL A C 1
ATOM 609 O O . VAL A 1 80 ? 7.488 -1.126 -4.360 1.00 88.88 80 VAL A O 1
ATOM 612 N N . LYS A 1 81 ? 5.938 0.234 -5.256 1.00 88.44 81 LYS A N 1
ATOM 613 C CA . LYS A 1 81 ? 6.867 1.257 -5.746 1.00 88.44 81 LYS A CA 1
ATOM 614 C C . LYS A 1 81 ? 6.300 2.646 -5.544 1.00 88.44 81 LYS A C 1
ATOM 616 O O . LYS A 1 81 ? 5.087 2.816 -5.526 1.00 88.44 81 LYS A O 1
ATOM 621 N N . GLY A 1 82 ? 7.164 3.652 -5.455 1.00 86.94 82 GLY A N 1
ATOM 622 C CA . GLY A 1 82 ? 6.717 5.043 -5.446 1.00 86.94 82 GLY A CA 1
ATOM 623 C C . GLY A 1 82 ? 5.923 5.390 -6.709 1.00 86.94 82 GLY A C 1
ATOM 624 O O . GLY A 1 82 ? 6.169 4.839 -7.789 1.00 86.94 82 GLY A O 1
ATOM 625 N N . MET A 1 83 ? 4.962 6.307 -6.588 1.00 83.19 83 MET A N 1
ATOM 626 C CA . MET A 1 83 ? 4.168 6.789 -7.726 1.00 83.19 83 MET A CA 1
ATOM 627 C C . MET A 1 83 ? 5.054 7.382 -8.836 1.00 83.19 83 MET A C 1
ATOM 629 O O . MET A 1 83 ? 4.788 7.173 -10.015 1.00 83.19 83 MET A O 1
ATOM 633 N N . THR A 1 84 ? 6.130 8.069 -8.451 1.00 78.25 84 THR A N 1
ATOM 634 C CA . THR A 1 84 ? 7.083 8.744 -9.348 1.00 78.25 84 THR A CA 1
ATOM 635 C C . THR A 1 84 ? 8.301 7.894 -9.719 1.00 78.25 84 THR A C 1
ATOM 637 O O . THR A 1 84 ? 9.158 8.355 -10.468 1.00 78.25 84 THR A O 1
ATOM 640 N N . ASP A 1 85 ? 8.402 6.659 -9.216 1.00 76.88 85 ASP A N 1
ATOM 641 C CA . ASP A 1 85 ? 9.508 5.756 -9.550 1.00 76.88 85 ASP A CA 1
ATOM 642 C C . ASP A 1 85 ? 9.443 5.393 -11.049 1.00 76.88 85 ASP A C 1
ATOM 644 O O . ASP A 1 85 ? 8.444 4.854 -11.528 1.00 76.88 85 ASP A O 1
ATOM 648 N N . ALA A 1 86 ? 10.491 5.687 -11.820 1.00 64.25 86 ALA A N 1
ATOM 649 C CA . ALA A 1 86 ? 10.518 5.408 -13.261 1.00 64.25 86 ALA A CA 1
ATOM 650 C C . ALA A 1 86 ? 10.571 3.902 -13.597 1.00 64.25 86 ALA A C 1
ATOM 652 O O . ALA A 1 86 ? 10.456 3.518 -14.760 1.00 64.25 86 ALA A O 1
ATOM 653 N N . GLY A 1 87 ? 10.745 3.030 -12.600 1.00 69.50 87 GLY A N 1
ATOM 654 C CA . GLY A 1 87 ? 10.785 1.591 -12.800 1.00 69.50 87 GLY A CA 1
ATOM 655 C C . GLY A 1 87 ? 9.467 1.027 -13.336 1.00 69.50 87 GLY A C 1
ATOM 656 O O . GLY A 1 87 ? 8.403 1.198 -12.737 1.00 69.50 87 GLY A O 1
ATOM 657 N N . ILE A 1 88 ? 9.564 0.285 -14.439 1.00 70.06 88 ILE A N 1
ATOM 658 C CA . ILE A 1 88 ? 8.446 -0.438 -15.049 1.00 70.06 88 ILE A CA 1
ATOM 659 C C . ILE A 1 88 ? 7.906 -1.462 -14.043 1.00 70.06 88 ILE A C 1
ATOM 661 O O . ILE A 1 88 ? 8.658 -2.264 -13.490 1.00 70.06 88 ILE A O 1
ATOM 665 N N . CYS A 1 89 ? 6.594 -1.431 -13.810 1.00 64.00 89 CYS A N 1
ATOM 666 C CA . CYS A 1 89 ? 5.883 -2.470 -13.073 1.00 64.00 89 CYS A CA 1
ATOM 667 C C . CYS A 1 89 ? 5.189 -3.367 -14.097 1.00 64.00 89 CYS A C 1
ATOM 669 O O . CYS A 1 89 ? 4.281 -2.914 -14.790 1.00 64.00 89 CYS A O 1
ATOM 671 N N . ALA A 1 90 ? 5.625 -4.618 -14.199 1.00 62.81 90 ALA A N 1
ATOM 672 C CA . ALA A 1 90 ? 4.978 -5.628 -15.021 1.00 62.81 90 ALA A CA 1
ATOM 673 C C . ALA A 1 90 ? 4.512 -6.768 -14.121 1.00 62.81 90 ALA A C 1
ATOM 675 O O . ALA A 1 90 ? 5.205 -7.153 -13.180 1.00 62.81 90 ALA A O 1
ATOM 676 N N . ALA A 1 91 ? 3.342 -7.308 -14.420 1.00 58.22 91 ALA A N 1
ATOM 677 C CA . ALA A 1 91 ? 2.881 -8.552 -13.841 1.00 58.22 91 ALA A CA 1
ATOM 678 C C . ALA A 1 91 ? 2.330 -9.415 -14.984 1.00 58.22 91 ALA A C 1
ATOM 680 O O . ALA A 1 91 ? 1.706 -8.901 -15.911 1.00 58.22 91 ALA A O 1
ATOM 681 N N . ILE A 1 92 ? 2.641 -10.710 -14.941 1.00 57.03 92 ILE A N 1
ATOM 682 C CA . ILE A 1 92 ? 2.317 -11.692 -15.984 1.00 57.03 92 ILE A CA 1
ATOM 683 C C . ILE A 1 92 ? 1.167 -12.595 -15.542 1.00 57.03 92 ILE A C 1
ATOM 685 O O . ILE A 1 92 ? 1.234 -13.215 -14.480 1.00 57.03 92 ILE A O 1
ATOM 689 N N . ALA A 1 93 ? 0.096 -12.603 -16.337 1.00 56.56 93 ALA A N 1
ATOM 690 C CA . ALA A 1 93 ? -1.033 -13.515 -16.199 1.00 56.56 93 ALA A CA 1
ATOM 691 C C . ALA A 1 93 ? -0.792 -14.722 -17.078 1.00 56.56 93 ALA A C 1
ATOM 693 O O . ALA A 1 93 ? -0.473 -14.549 -18.253 1.00 56.56 93 ALA A O 1
ATOM 694 N N . MET A 1 94 ? -0.936 -15.908 -16.496 1.00 46.50 94 MET A N 1
ATOM 695 C CA . MET A 1 94 ? -1.018 -17.164 -17.234 1.00 46.50 94 MET A CA 1
ATOM 696 C C . MET A 1 94 ? -2.474 -17.588 -17.374 1.00 46.50 94 MET A C 1
ATOM 698 O O . MET A 1 94 ? -3.239 -17.351 -16.409 1.00 46.50 94 MET A O 1
#

Foldseek 3Di:
DDPPDPQDLKHKFAFQDADPVHPPQLVVRRQVRVCVSVVHPDEAEDPVCSVCRVVQCVVLVRTWIWRWDQDPNHIYGPDIHRPPPPDDDDDDDD

Sequence (94 aa):
MVTQANPGWVVPVSVPPPSLNDNTADADRLISGLKSILKMDAVDVDLALLKTLPGQLRTANYQVRCVCFKDRGRWKLVGVKGMTDAGICAAIAM

pLDDT: mean 79.33, std 13.49, range [32.69, 90.69]

Secondary structure (DSSP, 8-state):
--------SEEEEE-PPPBTTB---HHHHHHHHHHHHHT-S-EEE-HHHHHHHHHHHHHTTTEEEEEEEEETTEEEEEEEEETT--S-------

Radius of gyration: 13.01 Å; chains: 1; bounding box: 24×32×34 Å